Protein 1A0A (pdb70)

Structure (mmCIF, N/CA/C/O backbone):
data_1A0A
#
_entry.id   1A0A
#
_c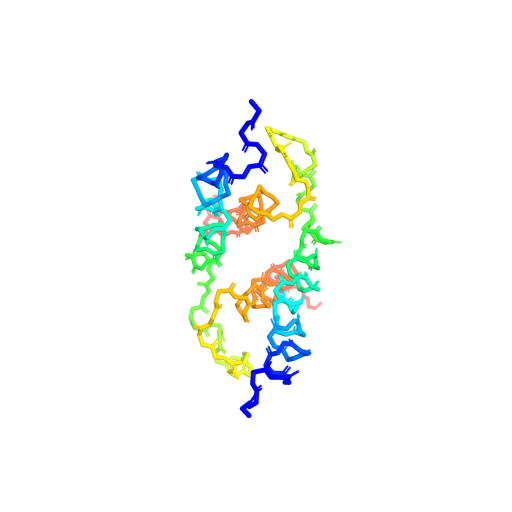ell.length_a   53.510
_cell.length_b   68.300
_cell.length_c   108.770
_cell.angle_alpha   90.00
_cell.angle_beta   90.00
_cell.angle_gamma   90.00
#
_symmetry.space_group_name_H-M   'P 21 21 21'
#
loop_
_entity.id
_entity.type
_entity.pdbx_description
1 polymer "DNA (5'-D(*CP*TP*CP*AP*CP*AP*CP*GP*TP*GP*GP*GP*AP*CP*TP*AP*G )-3')"
2 polymer "DNA (5'-D(*CP*TP*AP*GP*TP*CP*CP*CP*AP*CP*GP*TP*GP*TP*GP*AP*G )-3')"
3 polymer 'PROTEIN (PHOSPHATE SYSTEM POSITIVE REGULATORY PROTEIN PHO4)'
4 water water
#
loop_
_atom_site.group_PDB
_atom_site.id
_atom_site.type_symbol
_atom_site.label_atom_id
_atom_site.label_alt_id
_atom_site.label_comp_id
_atom_site.label_asym_id
_atom_site.label_entity_id
_atom_site.label_seq_id
_atom_site.pdbx_PDB_ins_code
_atom_site.Cartn_x
_atom_site.Cartn_y
_atom_site.Cartn_z
_atom_site.occupancy
_atom_site.B_iso_or_equiv
_atom_site.auth_seq_id
_atom_site.auth_comp_id
_atom_site.auth_asym_id
_atom_site.auth_atom_id
_atom_site.pdbx_PDB_model_num
ATOM 692 N N . MET C 3 1 ? 3.430 -2.059 57.593 1.00 14.05 0 MET A N 1
ATOM 693 C CA . MET C 3 1 ? 4.785 -2.490 57.148 1.00 20.64 0 MET A CA 1
ATOM 694 C C . MET C 3 1 ? 4.82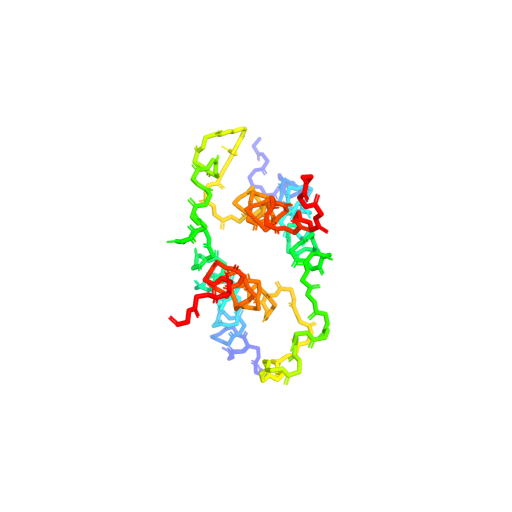1 -2.460 55.629 1.00 21.14 0 MET A C 1
ATOM 695 O O . MET C 3 1 ? 5.138 -3.464 54.967 1.00 18.32 0 MET A O 1
ATOM 700 N N . LYS C 3 2 ? 4.503 -1.273 55.106 1.00 28.78 1 LYS A N 1
ATOM 701 C CA . LYS C 3 2 ? 4.430 -0.953 53.669 1.00 28.21 1 LYS A CA 1
ATOM 702 C C . LYS C 3 2 ? 5.793 -0.890 52.960 1.00 25.31 1 LYS A C 1
ATOM 703 O O . LYS C 3 2 ? 5.940 -0.201 51.946 1.00 19.97 1 LYS A O 1
ATOM 709 N N . ARG C 3 3 ? 6.764 -1.617 53.515 1.00 21.80 2 ARG A N 1
ATOM 710 C CA . ARG C 3 3 ? 8.138 -1.716 53.025 1.00 23.72 2 ARG A CA 1
ATOM 711 C C . ARG C 3 3 ? 8.324 -2.273 51.616 1.00 23.68 2 ARG A C 1
ATOM 712 O O . ARG C 3 3 ? 9.300 -2.977 51.346 1.00 20.46 2 ARG A O 1
ATOM 720 N N . GLU C 3 4 ? 7.337 -2.021 50.761 1.00 22.64 3 GLU A N 1
ATOM 721 C CA . GLU C 3 4 ? 7.329 -2.451 49.377 1.00 23.67 3 GLU A CA 1
ATOM 722 C C . GLU C 3 4 ? 6.228 -1.644 48.672 1.00 27.71 3 GLU A C 1
ATOM 723 O O . GLU C 3 4 ? 6.496 -0.898 47.738 1.00 29.02 3 GLU A O 1
ATOM 729 N N . SER C 3 5 ? 5.017 -1.711 49.220 1.00 29.47 4 SER A N 1
ATOM 730 C CA . SER C 3 5 ? 3.839 -1.042 48.690 1.00 30.04 4 SER A CA 1
ATOM 731 C C . SER C 3 5 ? 3.768 0.460 48.984 1.00 31.95 4 SER A C 1
ATOM 732 O O . SER C 3 5 ? 3.010 1.186 48.316 1.00 31.58 4 SER A O 1
ATOM 735 N N . HIS C 3 6 ? 4.582 0.937 49.934 1.00 28.31 5 HIS A N 1
ATOM 736 C CA . HIS C 3 6 ? 4.622 2.363 50.262 1.00 29.57 5 HIS A CA 1
ATOM 737 C C . HIS C 3 6 ? 4.751 3.145 48.940 1.00 28.50 5 HIS A C 1
ATOM 738 O O . HIS C 3 6 ? 4.481 4.338 48.880 1.00 23.75 5 HIS A O 1
ATOM 745 N N . LYS C 3 7 ? 5.266 2.436 47.935 1.00 31.28 6 LYS A N 1
ATOM 746 C CA . LYS C 3 7 ? 5.438 2.853 46.544 1.00 38.83 6 LYS A CA 1
ATOM 747 C C . LYS C 3 7 ? 5.163 4.307 46.178 1.00 39.66 6 LYS A C 1
ATOM 748 O O . LYS C 3 7 ? 6.092 5.083 45.958 1.00 36.97 6 LYS A O 1
ATOM 754 N N . HIS C 3 8 ? 3.870 4.624 46.058 1.00 41.92 7 HIS A N 1
ATOM 755 C CA . HIS C 3 8 ? 3.362 5.950 45.702 1.00 44.41 7 HIS A CA 1
ATOM 756 C C . HIS C 3 8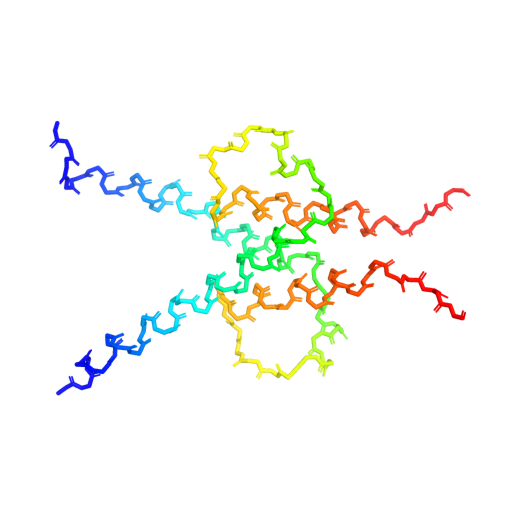 ? 4.072 7.086 46.434 1.00 45.73 7 HIS A C 1
ATOM 757 O O . HIS C 3 8 ? 4.116 8.233 45.962 1.00 38.64 7 HIS A O 1
ATOM 764 N N . ALA C 3 9 ? 4.594 6.744 47.609 1.00 47.94 8 ALA A N 1
ATOM 765 C CA . ALA C 3 9 ? 5.331 7.662 48.456 1.00 49.71 8 ALA A CA 1
ATOM 766 C C . ALA C 3 9 ? 6.443 8.292 47.628 1.00 51.71 8 ALA A C 1
ATOM 767 O O . ALA C 3 9 ? 6.871 9.413 47.898 1.00 54.32 8 ALA A O 1
ATOM 769 N N . GLU C 3 10 ? 6.897 7.564 46.610 1.00 50.99 9 GLU A N 1
ATOM 770 C CA . GLU C 3 10 ? 7.945 8.055 45.736 1.00 48.26 9 GLU A CA 1
ATOM 771 C C . GLU C 3 10 ? 7.447 9.139 44.804 1.00 47.06 9 GLU A C 1
ATOM 772 O O . GLU C 3 10 ? 7.621 10.317 45.099 1.00 45.67 9 GLU A O 1
ATOM 778 N N . GLN C 3 11 ? 6.785 8.744 43.715 1.00 44.70 10 GLN A N 1
ATOM 779 C CA . GLN C 3 11 ? 6.296 9.705 42.724 1.00 43.46 10 GLN A CA 1
ATOM 780 C C . GLN C 3 11 ? 5.305 10.744 43.265 1.00 44.31 10 GLN A C 1
ATOM 781 O O . GLN C 3 11 ? 5.511 11.938 43.065 1.00 40.86 10 GLN A O 1
ATOM 787 N N . ALA C 3 12 ? 4.307 10.330 44.043 1.00 43.51 11 ALA A N 1
ATOM 788 C CA . ALA 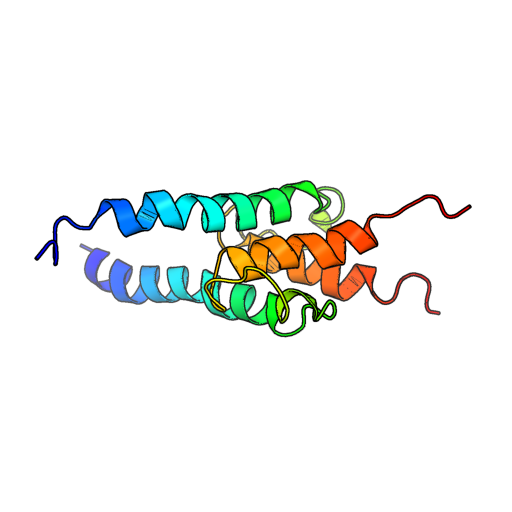C 3 12 ? 3.357 11.305 44.593 1.00 41.82 11 ALA A CA 1
ATOM 789 C C . ALA C 3 12 ? 4.132 12.414 45.335 1.00 39.58 11 ALA A C 1
ATOM 790 O O . ALA C 3 12 ? 3.600 13.482 45.616 1.00 39.68 11 ALA A O 1
ATOM 792 N N . ARG C 3 13 ? 5.393 12.123 45.641 1.00 35.95 12 ARG A N 1
ATOM 793 C CA . ARG C 3 13 ? 6.304 13.036 46.299 1.00 32.39 12 ARG A CA 1
ATOM 794 C C . ARG C 3 13 ? 7.300 13.547 45.235 1.00 34.08 12 ARG A C 1
ATOM 795 O O . ARG C 3 13 ? 7.661 14.739 45.221 1.00 32.40 12 ARG A O 1
ATOM 803 N N . ARG C 3 14 ? 7.642 12.655 44.296 1.00 28.31 13 ARG A N 1
ATOM 804 C CA . ARG C 3 14 ? 8.597 12.893 43.192 1.00 30.11 13 ARG A CA 1
ATOM 805 C C . ARG C 3 14 ? 8.094 13.988 42.255 1.00 25.78 13 ARG A C 1
ATOM 806 O O . ARG C 3 14 ? 8.865 14.829 41.788 1.00 24.51 13 ARG A O 1
ATOM 814 N N . ASN C 3 15 ? 6.776 14.022 42.089 1.00 24.45 14 ASN A N 1
ATOM 815 C CA . ASN C 3 15 ? 6.091 14.974 41.222 1.00 24.09 14 ASN A CA 1
ATOM 816 C C . ASN C 3 15 ? 6.629 16.385 41.397 1.00 17.36 14 ASN A C 1
ATOM 817 O O . ASN C 3 15 ? 6.889 17.085 40.430 1.00 9.98 14 ASN A O 1
ATOM 822 N N . ARG C 3 16 ? 6.850 16.764 42.645 1.00 16.30 15 ARG A N 1
ATOM 823 C CA . ARG C 3 16 ? 7.375 18.074 42.932 1.00 16.50 15 ARG A CA 1
ATOM 824 C C . ARG C 3 16 ? 8.704 18.185 42.220 1.00 15.32 15 ARG A C 1
ATOM 825 O O . ARG C 3 16 ? 8.829 18.975 41.283 1.00 17.12 15 ARG A O 1
ATOM 833 N N . LEU C 3 17 ? 9.648 17.311 42.557 1.00 7.17 16 LEU A N 1
ATOM 834 C CA . LEU C 3 17 ? 10.944 17.403 41.932 1.00 6.33 16 LEU A CA 1
ATOM 835 C C . LEU C 3 17 ? 10.824 17.491 40.409 1.00 11.45 16 LEU A C 1
ATOM 836 O O . LEU C 3 17 ? 11.653 18.128 39.735 1.00 9.88 16 LEU A O 1
ATOM 841 N N . ALA C 3 18 ? 9.755 16.909 39.871 1.00 13.70 17 ALA A N 1
ATOM 842 C CA . ALA C 3 18 ? 9.527 16.957 38.433 1.00 17.41 17 ALA A CA 1
ATOM 843 C C . ALA C 3 18 ? 9.363 18.427 37.973 1.00 22.30 17 ALA A C 1
ATOM 844 O O . ALA C 3 18 ? 10.194 18.936 37.191 1.00 17.68 17 ALA A O 1
ATOM 846 N N . VAL C 3 19 ? 8.327 19.099 38.508 1.00 19.68 18 VAL A N 1
ATOM 847 C CA . VAL C 3 19 ? 8.003 20.499 38.186 1.00 14.32 18 VAL A CA 1
ATOM 848 C C . VAL C 3 19 ? 9.060 21.456 38.737 1.00 12.64 18 VAL A C 1
ATOM 849 O O . VAL C 3 19 ? 9.201 22.558 38.243 1.00 2.14 18 VAL A O 1
ATOM 853 N N . ALA C 3 20 ? 9.756 21.050 39.794 1.00 7.44 19 ALA A N 1
ATOM 854 C CA . ALA C 3 20 ? 10.825 21.869 40.347 1.00 12.86 19 ALA A CA 1
ATOM 855 C C . ALA C 3 20 ? 11.754 22.018 39.170 1.00 14.29 19 ALA A C 1
ATOM 856 O O . ALA C 3 20 ? 12.234 23.094 38.865 1.00 19.22 19 ALA A O 1
ATOM 858 N N . LEU C 3 21 ? 11.978 20.909 38.489 1.00 16.01 20 LEU A N 1
ATOM 859 C CA . LEU C 3 21 ? 12.772 20.930 37.294 1.00 18.68 20 LEU A CA 1
ATOM 860 C C . LEU C 3 21 ? 11.987 21.813 36.308 1.00 23.40 20 LEU A C 1
ATOM 861 O O . LEU C 3 21 ? 12.583 22.604 35.572 1.00 27.07 20 LEU A O 1
ATOM 866 N N . HIS C 3 22 ? 10.652 21.715 36.332 1.00 21.93 21 HIS A N 1
ATOM 867 C CA . HIS C 3 22 ? 9.795 22.516 35.441 1.00 22.01 21 HIS A CA 1
ATOM 868 C C . HIS C 3 22 ? 9.681 24.040 35.660 1.00 19.77 21 HIS A C 1
ATOM 869 O O . HIS C 3 22 ? 9.693 24.785 34.673 1.00 8.56 21 HIS A O 1
ATOM 876 N N . GLU C 3 23 ? 9.540 24.523 36.903 1.00 19.22 22 GLU A N 1
ATOM 87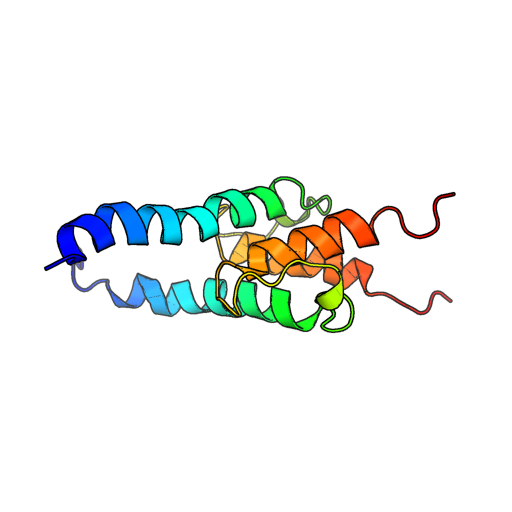7 C CA . GLU C 3 23 ? 9.476 25.977 37.124 1.00 17.42 22 GLU A CA 1
ATOM 878 C C . GLU C 3 23 ? 10.881 26.508 36.866 1.00 16.57 22 GLU A C 1
ATOM 879 O O . GLU C 3 23 ? 11.089 27.654 36.439 1.00 2.09 22 GLU A O 1
ATOM 885 N N . LEU C 3 24 ? 11.816 25.563 36.952 1.00 14.87 23 LEU A N 1
ATOM 886 C CA . LEU C 3 24 ? 13.199 25.805 36.660 1.00 19.68 23 LEU A CA 1
ATOM 887 C C . LEU C 3 24 ? 13.227 25.974 35.154 1.00 24.02 23 LEU A C 1
ATOM 888 O O . LEU C 3 24 ? 14.196 26.463 34.609 1.00 26.92 23 LEU A O 1
ATOM 893 N N . ALA C 3 25 ? 12.166 25.521 34.493 1.00 26.14 24 ALA A N 1
ATOM 894 C CA . ALA C 3 25 ? 12.029 25.646 33.050 1.00 32.78 24 ALA A CA 1
ATOM 895 C C . ALA C 3 25 ? 11.215 26.888 32.658 1.00 35.57 24 ALA A C 1
ATOM 896 O O . ALA C 3 25 ? 11.450 27.466 31.594 1.00 35.87 24 ALA A O 1
ATOM 898 N N . SER C 3 26 ? 10.310 27.340 33.528 1.00 37.45 25 SER A N 1
ATOM 899 C CA . SER C 3 26 ? 9.492 28.527 33.224 1.00 34.39 25 SER A CA 1
ATOM 900 C C . SER C 3 26 ? 10.252 29.876 33.238 1.00 29.93 25 SER A C 1
ATOM 901 O O . SER C 3 26 ? 10.013 30.748 32.392 1.00 23.02 25 SER A O 1
ATOM 904 N N . LEU C 3 27 ? 11.164 30.041 34.193 1.00 28.83 26 LEU A N 1
ATOM 905 C CA . LEU C 3 27 ? 11.937 31.271 34.275 1.00 30.99 26 LEU A CA 1
ATOM 906 C C . LEU C 3 27 ? 13.340 31.114 33.706 1.00 27.62 26 LEU A C 1
ATOM 907 O O . LEU C 3 27 ? 14.295 31.728 34.181 1.00 29.34 26 LEU A O 1
ATOM 912 N N . ILE C 3 28 ? 13.460 30.237 32.720 1.00 14.92 27 ILE A N 1
ATOM 913 C CA . ILE C 3 28 ? 14.724 30.039 32.031 1.00 18.91 27 ILE A CA 1
ATOM 914 C C . ILE C 3 28 ? 14.364 30.540 30.639 1.00 23.03 27 ILE A C 1
ATOM 915 O O . ILE C 3 28 ? 13.230 30.340 30.188 1.00 22.25 27 ILE A O 1
ATOM 920 N N . PRO C 3 29 ? 15.321 31.184 29.937 1.00 24.30 28 PRO A N 1
ATOM 921 C CA . PRO C 3 29 ? 15.133 31.749 28.594 1.00 30.45 28 PRO A CA 1
ATOM 922 C C . PRO C 3 29 ? 15.516 30.908 27.381 1.00 31.88 28 PRO A C 1
ATOM 923 O O . PRO C 3 29 ? 16.697 30.597 27.172 1.00 36.18 28 PRO A O 1
ATOM 927 N N . ALA C 3 30 ? 14.531 30.564 26.559 1.00 25.97 29 ALA A N 1
ATOM 928 C CA . ALA C 3 30 ? 14.848 29.797 25.379 1.00 21.73 29 ALA A CA 1
ATOM 929 C C . ALA C 3 30 ? 15.920 30.620 24.639 1.00 22.62 29 ALA A C 1
ATOM 930 O O . ALA C 3 30 ? 17.010 30.097 24.342 1.00 8.20 29 ALA A O 1
ATOM 932 N N . GLU C 3 31 ? 15.669 31.934 24.502 1.00 25.22 30 GLU A N 1
ATOM 933 C CA . GLU C 3 31 ? 16.602 32.855 23.822 1.00 29.53 30 GLU A CA 1
ATOM 934 C C . GLU C 3 31 ? 18.033 32.781 24.370 1.00 28.09 30 GLU A C 1
ATOM 935 O O . GLU C 3 31 ? 18.984 33.245 23.724 1.00 21.64 30 GLU A O 1
ATOM 941 N N . TRP C 3 32 ? 18.169 32.237 25.581 1.00 26.79 31 TRP A N 1
ATOM 942 C CA . TRP C 3 32 ? 19.478 32.061 26.199 1.00 22.92 31 TRP A CA 1
ATOM 943 C C . TRP C 3 32 ? 20.065 30.837 25.518 1.00 19.42 31 TRP A C 1
ATOM 944 O O . TRP C 3 32 ? 21.027 30.928 24.766 1.00 8.58 31 TRP A O 1
ATOM 955 N N . LYS C 3 33 ? 19.444 29.701 25.817 1.00 21.03 32 LYS A N 1
ATOM 956 C CA . LYS C 3 33 ? 19.787 28.373 25.317 1.00 18.68 32 LYS A CA 1
ATOM 957 C C . LYS C 3 33 ? 20.684 28.245 24.075 1.00 19.85 32 LYS A C 1
ATOM 958 O O . LYS C 3 33 ? 21.484 27.300 23.999 1.00 7.27 32 LYS A O 1
ATOM 964 N N . GLN C 3 34 ? 20.556 29.180 23.115 1.00 25.31 33 GLN A N 1
ATOM 965 C CA . GLN C 3 34 ? 21.384 29.174 21.877 1.00 33.00 33 GLN A CA 1
ATOM 966 C C . GLN C 3 34 ? 22.881 29.246 22.208 1.00 32.94 33 GLN A C 1
ATOM 967 O O . GLN C 3 34 ? 23.731 28.774 21.441 1.00 32.04 33 GLN A O 1
ATOM 973 N N . GLN C 3 35 ? 23.168 29.865 23.357 1.00 36.59 34 GLN A N 1
ATOM 974 C CA . GLN C 3 35 ? 24.514 30.018 23.894 1.00 28.41 34 GLN A CA 1
ATOM 975 C C . GLN C 3 35 ? 24.897 28.616 24.330 1.00 23.47 34 GLN A C 1
ATOM 976 O O . GLN C 3 35 ? 25.913 28.083 23.887 1.00 21.99 34 GLN A O 1
ATOM 982 N N . ASN C 3 36 ? 24.036 27.974 25.114 1.00 17.62 35 ASN A N 1
ATOM 983 C CA . ASN C 3 36 ? 24.356 26.625 25.548 1.00 21.41 35 ASN A CA 1
ATOM 984 C C . ASN C 3 36 ? 24.327 25.548 24.441 1.00 23.46 35 ASN A C 1
ATOM 985 O O . ASN C 3 36 ? 23.459 25.547 23.532 1.00 20.03 35 ASN A O 1
ATOM 990 N N . VAL C 3 37 ? 25.378 24.724 24.478 1.00 23.83 36 VAL A N 1
ATOM 991 C CA . VAL C 3 37 ? 25.587 23.579 23.586 1.00 24.97 36 VAL A CA 1
ATOM 992 C C . VAL C 3 37 ? 24.355 22.720 23.801 1.00 22.46 36 VAL A C 1
ATOM 993 O O . VAL C 3 37 ? 24.007 22.399 24.943 1.00 19.13 36 VAL A O 1
ATOM 997 N N . SER C 3 38 ? 23.663 22.355 22.743 1.00 20.86 37 SER A N 1
ATOM 998 C CA . SER C 3 38 ? 22.494 21.546 23.010 1.00 34.18 37 SER A CA 1
ATOM 999 C C . SER C 3 38 ? 22.871 20.178 23.624 1.00 35.08 37 SER A C 1
ATOM 1000 O O . SER C 3 38 ? 23.776 19.485 23.142 1.00 41.29 37 SER A O 1
ATOM 1003 N N . ALA C 3 39 ? 22.267 19.861 24.766 1.00 32.82 38 ALA A N 1
ATOM 1004 C CA . ALA C 3 39 ? 22.533 18.583 25.437 1.00 28.76 38 ALA A CA 1
ATOM 1005 C C . ALA C 3 39 ? 21.522 17.575 24.950 1.00 26.99 38 ALA A C 1
ATOM 1006 O O . ALA C 3 39 ? 21.880 16.469 24.570 1.00 26.61 38 ALA A O 1
ATOM 1008 N N . ALA C 3 40 ? 20.257 17.991 25.022 1.00 29.10 39 ALA A N 1
ATOM 1009 C CA . ALA C 3 40 ? 19.044 17.262 24.628 1.00 25.59 39 ALA A CA 1
ATOM 1010 C C . ALA C 3 40 ? 17.987 17.825 25.564 1.00 24.71 39 ALA A C 1
ATOM 1011 O O . ALA C 3 40 ? 18.302 18.253 26.684 1.00 18.34 39 ALA A O 1
ATOM 1013 N N . PRO C 3 41 ? 16.723 17.849 25.129 1.00 25.35 40 PRO A N 1
ATOM 1014 C CA . PRO C 3 41 ? 15.665 18.385 26.004 1.00 27.64 40 PRO A CA 1
ATOM 1015 C C . PRO C 3 41 ? 15.266 17.390 27.113 1.00 27.30 40 PRO A C 1
ATOM 1016 O O . PRO C 3 41 ? 14.229 16.727 26.998 1.00 26.00 40 PRO A O 1
ATOM 1020 N N . SER C 3 42 ? 16.038 17.345 28.210 1.00 27.41 41 SER A N 1
ATOM 1021 C CA . SER C 3 42 ? 15.771 16.378 29.294 1.00 28.58 41 SER A CA 1
ATOM 1022 C C . SER C 3 42 ? 15.596 16.887 30.721 1.00 29.22 41 SER A C 1
ATOM 1023 O O . SER C 3 42 ? 16.138 17.931 31.102 1.00 28.28 41 SER A O 1
ATOM 1026 N N . LYS C 3 43 ? 14.917 16.050 31.516 1.00 28.28 42 LYS A N 1
ATOM 1027 C CA . LYS C 3 43 ? 14.569 16.308 32.922 1.00 27.10 42 LYS A CA 1
ATOM 1028 C C . LYS C 3 43 ? 15.787 16.105 33.815 1.00 19.90 42 LYS A C 1
ATOM 1029 O O . LYS C 3 43 ? 15.675 15.711 34.964 1.00 14.58 42 LYS A O 1
ATOM 1035 N N . ALA C 3 44 ? 16.916 16.592 33.329 1.00 18.40 43 ALA A N 1
ATOM 1036 C CA . ALA C 3 44 ? 18.190 16.412 33.979 1.00 17.33 43 ALA A CA 1
ATOM 1037 C C . ALA C 3 44 ? 19.168 17.329 33.269 1.00 19.05 43 ALA A C 1
ATOM 1038 O O . ALA C 3 44 ? 19.940 18.044 33.892 1.00 22.00 43 ALA A O 1
ATOM 1040 N N . THR C 3 45 ? 19.222 17.178 31.955 1.00 21.01 44 THR A N 1
ATOM 1041 C CA . THR C 3 45 ? 20.084 17.982 31.091 1.00 22.60 44 THR A CA 1
ATOM 1042 C C . THR C 3 45 ? 19.896 19.520 31.196 1.00 23.50 44 THR A C 1
ATOM 1043 O O . THR C 3 45 ? 20.786 20.300 30.810 1.00 18.60 44 THR A O 1
ATOM 1047 N N . THR C 3 46 ? 18.724 19.942 31.674 1.00 22.04 45 THR A N 1
ATOM 1048 C CA . THR C 3 46 ? 18.411 21.361 31.794 1.00 20.08 45 THR A CA 1
ATOM 1049 C C . THR C 3 46 ? 18.664 21.906 33.197 1.00 16.66 45 THR A C 1
ATOM 1050 O O . THR C 3 46 ? 18.718 23.110 33.416 1.00 2.00 45 THR A O 1
ATOM 1054 N N . VAL C 3 47 ? 18.776 21.005 34.161 1.00 16.98 46 VAL A N 1
ATOM 1055 C CA . VAL C 3 47 ? 19.126 21.435 35.494 1.00 17.83 46 VAL A CA 1
ATOM 1056 C C . VAL C 3 47 ? 20.507 21.998 35.203 1.00 20.70 46 VAL A C 1
ATOM 1057 O O . VAL C 3 47 ? 20.951 22.953 35.845 1.00 27.23 46 VAL A O 1
ATOM 1061 N N . GLU C 3 48 ? 21.162 21.433 34.186 1.00 18.37 47 GLU A N 1
ATOM 1062 C CA . GLU C 3 48 ? 22.474 21.916 33.800 1.00 18.56 47 GLU A CA 1
ATOM 1063 C C . GLU C 3 48 ? 22.345 23.394 33.500 1.00 15.72 47 GLU A C 1
ATOM 1064 O O . GLU C 3 48 ? 22.996 24.225 34.135 1.00 10.35 47 GLU A O 1
ATOM 1070 N N . ALA C 3 49 ? 21.369 23.694 32.648 1.00 10.53 48 ALA A N 1
ATOM 1071 C CA . ALA C 3 49 ? 21.081 25.032 32.190 1.00 4.45 48 ALA A CA 1
ATOM 1072 C C . ALA C 3 49 ? 20.751 26.095 33.244 1.00 9.26 48 ALA A C 1
ATOM 1073 O O . ALA C 3 49 ? 21.354 27.163 33.226 1.00 11.23 48 ALA A O 1
ATOM 1075 N N . ALA C 3 50 ? 19.812 25.819 34.154 1.00 12.64 49 ALA A N 1
ATOM 1076 C CA . ALA C 3 50 ? 19.394 26.805 35.179 1.00 19.15 49 ALA A CA 1
ATOM 1077 C C . ALA C 3 50 ? 20.557 27.376 35.960 1.00 19.84 49 ALA A C 1
ATOM 1078 O O . ALA C 3 50 ? 20.431 28.373 36.669 1.00 5.75 49 ALA A O 1
ATOM 1080 N N . CYS C 3 51 ? 21.653 26.638 35.907 1.00 23.61 50 CYS A N 1
ATOM 1081 C CA . CYS C 3 51 ? 22.872 27.022 36.561 1.00 27.55 50 CYS A CA 1
ATOM 1082 C C . CYS C 3 51 ? 23.427 28.135 35.696 1.00 28.23 50 CYS A C 1
ATOM 1083 O O . CYS C 3 51 ? 23.598 29.248 36.164 1.00 25.75 50 CYS A O 1
ATOM 1086 N N . ARG C 3 52 ? 23.623 27.828 34.413 1.00 30.33 51 ARG A N 1
ATOM 1087 C CA . ARG C 3 52 ? 24.139 28.768 33.410 1.00 30.16 51 ARG A CA 1
ATOM 1088 C C . ARG C 3 52 ? 23.567 30.174 33.527 1.00 30.54 51 ARG A C 1
ATOM 1089 O O . ARG C 3 52 ? 24.304 31.154 33.674 1.00 36.87 51 ARG A O 1
ATOM 1097 N N . TYR C 3 53 ? 22.243 30.231 33.411 1.00 28.63 52 TYR A N 1
ATOM 1098 C CA . TYR C 3 53 ? 21.420 31.433 33.489 1.00 19.71 52 TYR A CA 1
ATOM 1099 C C . TYR C 3 53 ? 21.733 32.135 34.802 1.00 20.22 52 TYR A C 1
ATOM 1100 O O . TYR C 3 53 ? 22.282 33.239 34.803 1.00 16.83 52 TYR A O 1
ATOM 1109 N N . ILE C 3 54 ? 21.418 31.434 35.898 1.00 15.22 53 ILE A N 1
ATOM 1110 C CA . ILE C 3 54 ? 21.611 31.872 37.274 1.00 9.05 53 ILE A CA 1
ATOM 1111 C C . ILE C 3 54 ? 23.032 32.337 37.506 1.00 14.46 53 ILE A C 1
ATOM 1112 O O . ILE C 3 54 ? 23.231 33.486 37.900 1.00 18.42 53 ILE A O 1
ATOM 1117 N N . ARG C 3 55 ? 24.007 31.440 37.334 1.00 16.69 54 ARG A N 1
ATOM 1118 C CA . ARG C 3 55 ? 25.419 31.798 37.479 1.00 15.46 54 ARG A CA 1
ATOM 1119 C C . ARG C 3 55 ? 25.578 33.143 36.796 1.00 15.54 54 ARG A C 1
ATOM 1120 O O . ARG C 3 55 ? 26.170 34.038 37.380 1.00 16.27 54 ARG A O 1
ATOM 1128 N N . HIS C 3 56 ? 24.952 33.312 35.620 1.00 15.61 55 HIS A N 1
ATOM 1129 C CA . HIS C 3 56 ? 25.009 34.582 34.867 1.00 20.64 55 HIS A CA 1
ATOM 1130 C C . HIS C 3 56 ? 24.217 35.781 35.450 1.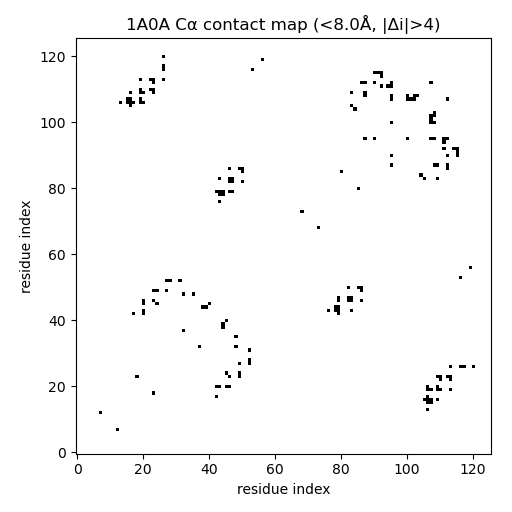00 20.89 55 HIS A C 1
ATOM 1131 O O . HIS C 3 56 ? 24.826 36.792 35.865 1.00 14.34 55 HIS A O 1
ATOM 1138 N N . LEU C 3 57 ? 22.883 35.722 35.358 1.00 14.49 56 LEU A N 1
ATOM 1139 C CA . LEU C 3 57 ? 22.017 36.787 35.850 1.00 9.79 56 LEU A CA 1
ATOM 1140 C C . LEU C 3 57 ? 22.596 37.563 37.035 1.00 16.39 56 LEU A C 1
ATOM 1141 O O . LEU C 3 57 ? 22.322 38.754 37.166 1.00 14.56 56 LEU A O 1
ATOM 1146 N N . GLN C 3 58 ? 23.408 36.895 37.865 1.00 20.13 57 GLN A N 1
ATOM 1147 C CA . GLN C 3 58 ? 24.082 37.507 39.018 1.00 25.39 57 GLN A CA 1
ATOM 1148 C C . GLN C 3 58 ? 24.872 38.769 38.605 1.00 29.10 57 GLN A C 1
ATOM 1149 O O . GLN C 3 58 ? 24.404 39.889 38.848 1.00 32.21 57 GLN A O 1
ATOM 1155 N N . GLN C 3 59 ? 26.048 38.607 37.989 1.00 26.68 58 GLN A N 1
ATOM 1156 C CA . GLN C 3 59 ? 26.840 39.775 37.574 1.00 29.51 58 GLN A CA 1
ATOM 1157 C C . GLN C 3 59 ? 26.245 40.508 36.368 1.00 33.17 58 GLN A C 1
ATOM 1158 O O . GLN C 3 59 ? 26.877 40.583 35.302 1.00 37.00 58 GLN A O 1
ATOM 1164 N N . ASN C 3 60 ? 25.059 41.093 36.534 1.00 35.61 59 ASN A N 1
ATOM 1165 C CA . ASN C 3 60 ? 24.412 41.791 35.416 1.00 35.92 59 ASN A CA 1
ATOM 1166 C C . ASN C 3 60 ? 24.832 43.267 35.307 1.00 36.36 59 ASN A C 1
ATOM 1167 O O . ASN C 3 60 ? 24.624 44.068 36.237 1.00 40.45 59 ASN A O 1
ATOM 1172 N N . GLY C 3 61 ? 25.504 43.588 34.201 1.00 31.62 60 GLY A N 1
ATOM 1173 C CA . GLY C 3 61 ? 25.928 44.958 33.947 1.00 31.87 60 GLY A CA 1
ATOM 1174 C C . GLY C 3 61 ? 27.357 45.322 34.297 1.00 30.69 60 GLY A C 1
ATOM 1175 O O . GLY C 3 61 ? 27.894 46.310 33.764 1.00 21.54 60 GLY A O 1
ATOM 1176 N N . SER C 3 62 ? 27.939 44.523 35.202 1.00 26.95 61 SER A N 1
ATOM 1177 C CA . SER C 3 62 ? 29.310 44.668 35.709 1.00 20.36 61 SER A CA 1
ATOM 1178 C C . SER C 3 62 ? 30.267 44.848 34.543 1.00 16.51 61 SER A C 1
ATOM 1179 O O . SER C 3 62 ? 30.316 44.010 33.633 1.00 12.89 61 SER A O 1
ATOM 1182 N N . THR C 3 63 ? 31.087 45.887 34.586 1.00 17.02 62 THR A N 1
ATOM 1183 C CA . THR C 3 63 ? 31.966 46.118 33.448 1.00 22.96 62 THR A CA 1
ATOM 1184 C C . THR C 3 63 ? 33.197 46.980 33.716 1.00 27.19 62 THR A C 1
ATOM 1185 O O . THR C 3 63 ? 33.561 47.145 34.904 1.00 31.92 62 THR A O 1
ATOM 1190 N N . MET D 3 1 ? 22.256 -8.416 25.512 1.00 39.45 0 MET B N 1
ATOM 1191 C CA . MET D 3 1 ? 21.339 -7.252 25.587 1.00 36.86 0 MET B CA 1
ATOM 1192 C C . MET D 3 1 ? 21.971 -6.163 26.439 1.00 34.79 0 MET B C 1
ATOM 1193 O O . MET D 3 1 ? 21.986 -6.267 27.679 1.00 26.40 0 MET B O 1
ATOM 1198 N N . LYS D 3 2 ? 22.372 -5.080 25.762 1.00 34.28 1 LYS B N 1
ATOM 1199 C CA . LYS D 3 2 ? 23.059 -3.931 26.369 1.00 35.28 1 LYS B CA 1
ATOM 1200 C C . LYS D 3 2 ? 22.451 -3.264 27.597 1.00 34.54 1 LYS B C 1
ATOM 1201 O O . LYS D 3 2 ? 22.893 -2.197 28.016 1.00 35.86 1 LYS B O 1
ATOM 1207 N N . ARG D 3 3 ? 21.442 -3.892 28.179 1.00 30.96 2 ARG B N 1
ATOM 1208 C CA . ARG D 3 3 ? 20.848 -3.369 29.385 1.00 24.35 2 ARG B CA 1
ATOM 1209 C C . ARG D 3 3 ? 21.939 -3.549 30.453 1.00 27.92 2 ARG B C 1
ATOM 1210 O O . ARG D 3 3 ? 21.996 -2.822 31.449 1.00 18.52 2 ARG B O 1
ATOM 1218 N N . GLU D 3 4 ? 22.827 -4.508 30.162 1.00 31.84 3 GLU B N 1
ATOM 1219 C CA . GLU D 3 4 ? 24.021 -4.879 30.944 1.00 30.56 3 GLU B CA 1
ATOM 1220 C C . GLU D 3 4 ? 24.896 -3.633 31.221 1.00 30.10 3 GLU B C 1
ATOM 1221 O O . GLU D 3 4 ? 25.528 -3.489 32.298 1.00 13.09 3 GLU B O 1
ATOM 1227 N N . SER D 3 5 ? 24.999 -2.812 30.169 1.00 31.57 4 SER B N 1
ATOM 1228 C CA . SER D 3 5 ? 25.727 -1.544 30.184 1.00 33.57 4 SER B CA 1
ATOM 1229 C C . SER D 3 5 ? 24.734 -0.476 30.631 1.00 28.98 4 SER B C 1
ATOM 1230 O O . SER D 3 5 ? 25.018 0.290 31.537 1.00 13.57 4 SER B O 1
ATOM 1233 N N . HIS D 3 6 ? 23.554 -0.513 30.003 1.00 28.91 5 HIS B N 1
ATOM 1234 C CA . HIS D 3 6 ? 22.412 0.372 30.231 1.00 25.56 5 HIS B CA 1
ATOM 1235 C C . HIS D 3 6 ? 22.268 0.665 31.695 1.00 23.20 5 HIS B C 1
ATOM 1236 O O . HIS D 3 6 ? 21.683 1.676 32.075 1.00 25.80 5 HIS B O 1
ATOM 1243 N N . LYS D 3 7 ? 22.777 -0.257 32.508 1.00 21.73 6 LYS B N 1
ATOM 1244 C CA . LYS D 3 7 ? 22.801 -0.087 33.944 1.00 20.38 6 LYS B CA 1
ATOM 1245 C C . LYS D 3 7 ? 23.986 0.873 34.177 1.00 21.32 6 LYS B C 1
ATOM 1246 O O . LYS D 3 7 ? 23.754 2.087 34.337 1.00 11.56 6 LYS B O 1
ATOM 1252 N N . HIS D 3 8 ? 25.225 0.370 34.044 1.00 24.32 7 HIS B N 1
ATOM 1253 C CA . HIS D 3 8 ? 26.451 1.189 34.210 1.00 30.69 7 HIS B CA 1
ATOM 1254 C C . HIS D 3 8 ? 26.248 2.576 33.579 1.00 30.92 7 HIS B C 1
ATOM 1255 O O . HIS D 3 8 ? 26.742 3.581 34.096 1.00 31.55 7 HIS B O 1
ATOM 1262 N N . ALA D 3 9 ? 25.490 2.598 32.475 1.00 26.53 8 ALA B N 1
ATOM 1263 C CA . ALA D 3 9 ? 25.157 3.791 31.703 1.00 17.00 8 ALA B CA 1
ATOM 1264 C C . ALA D 3 9 ? 24.020 4.573 32.343 1.00 14.96 8 ALA B C 1
ATOM 1265 O O . ALA D 3 9 ? 24.264 5.596 32.978 1.00 11.55 8 ALA B O 1
ATOM 1267 N N . GLU D 3 10 ? 22.788 4.085 32.261 1.00 15.14 9 GLU B N 1
ATOM 1268 C CA . GLU D 3 10 ? 21.700 4.856 32.871 1.00 23.45 9 GLU B CA 1
ATOM 1269 C C . GLU D 3 10 ? 21.886 5.199 34.353 1.00 15.51 9 GLU B C 1
ATOM 1270 O O . GLU D 3 10 ? 20.953 5.649 35.008 1.00 13.53 9 GLU B O 1
ATOM 1276 N N . GLN D 3 11 ? 23.075 4.940 34.877 1.00 8.65 10 GLN B N 1
ATOM 1277 C CA . GLN D 3 11 ? 23.408 5.260 36.248 1.00 21.31 10 GLN B CA 1
ATOM 1278 C C . GLN D 3 11 ? 24.178 6.546 36.137 1.00 24.37 10 GLN B C 1
ATOM 1279 O O . GLN D 3 11 ? 23.943 7.502 36.874 1.00 24.99 10 GLN B O 1
ATOM 1285 N N . ALA D 3 12 ? 25.145 6.522 35.222 1.00 26.74 11 ALA B N 1
ATOM 1286 C CA . ALA D 3 12 ? 25.982 7.675 34.923 1.00 25.28 11 ALA B CA 1
ATOM 1287 C C . ALA D 3 12 ? 24.968 8.728 34.520 1.00 26.32 11 ALA B C 1
ATOM 1288 O O . ALA D 3 12 ? 24.981 9.859 35.017 1.00 24.67 11 ALA B O 1
ATOM 1290 N N . ARG D 3 13 ? 24.016 8.312 33.691 1.00 24.50 12 ARG B N 1
ATOM 1291 C CA . ARG D 3 13 ? 23.007 9.233 33.263 1.00 27.15 12 ARG B CA 1
ATOM 1292 C C . ARG D 3 13 ? 22.263 9.770 34.481 1.00 31.02 12 ARG B C 1
ATOM 1293 O O . ARG D 3 13 ? 22.506 10.920 34.871 1.00 37.72 12 ARG B O 1
ATOM 1301 N N . ARG D 3 14 ? 21.512 8.926 35.190 1.00 28.01 13 ARG B N 1
ATOM 1302 C CA . ARG D 3 14 ? 20.765 9.444 36.337 1.00 22.95 13 ARG B CA 1
ATOM 1303 C C . ARG D 3 14 ? 21.614 10.253 37.305 1.00 20.43 13 ARG B C 1
ATOM 1304 O O . ARG D 3 14 ? 21.086 11.110 38.037 1.00 13.78 13 ARG B O 1
ATOM 1312 N N . ASN D 3 15 ? 22.925 10.021 37.246 1.00 17.74 14 ASN B N 1
ATOM 1313 C CA . ASN D 3 15 ? 23.880 10.700 38.116 1.00 21.26 14 ASN B CA 1
ATOM 1314 C C . ASN D 3 15 ? 24.030 12.161 37.754 1.00 20.51 14 ASN B C 1
ATOM 1315 O O . ASN D 3 15 ? 24.227 13.005 38.636 1.00 13.27 14 ASN B O 1
ATOM 1320 N N . ARG D 3 16 ? 24.141 12.406 36.447 1.00 20.02 15 ARG B N 1
ATOM 1321 C CA . ARG D 3 16 ? 24.313 13.752 35.923 1.00 20.11 15 ARG B CA 1
ATOM 1322 C C . ARG D 3 16 ? 23.248 14.615 36.582 1.00 17.01 15 ARG B C 1
ATOM 1323 O O . ARG D 3 16 ? 23.556 15.610 37.267 1.00 14.75 15 ARG B O 1
ATOM 1331 N N . LEU D 3 17 ? 22.012 14.131 36.499 1.00 10.39 16 LEU B N 1
ATOM 1332 C CA . LEU D 3 17 ? 20.872 14.816 37.088 1.00 12.46 16 LEU B CA 1
ATOM 1333 C C . LEU D 3 17 ? 21.212 15.255 38.520 1.00 17.05 16 LEU B C 1
ATOM 1334 O O . LEU D 3 17 ? 20.580 16.143 39.063 1.00 23.52 16 LEU B O 1
ATOM 1339 N N . ALA D 3 18 ? 22.229 14.641 39.118 1.00 24.93 17 ALA B N 1
ATOM 1340 C CA . ALA D 3 18 ? 22.651 14.967 40.481 1.00 29.77 17 ALA B CA 1
ATOM 1341 C C . ALA D 3 18 ? 23.766 15.996 40.540 1.00 25.88 17 ALA B C 1
ATOM 1342 O O . ALA D 3 18 ? 23.574 17.075 41.080 1.00 22.84 17 ALA B O 1
ATOM 1344 N N . VAL D 3 19 ? 24.937 15.633 40.019 1.00 22.32 18 VAL B N 1
ATOM 1345 C CA . VAL D 3 19 ? 26.101 16.518 40.018 1.00 13.92 18 VAL B CA 1
ATOM 1346 C C . VAL D 3 19 ? 25.674 17.956 39.810 1.00 13.88 18 VAL B C 1
ATOM 1347 O O . VAL D 3 19 ? 25.895 18.805 40.671 1.00 9.50 18 VAL B O 1
ATOM 1351 N N . ALA D 3 20 ? 24.950 18.180 38.714 1.00 14.23 19 ALA B N 1
ATOM 1352 C CA . ALA D 3 20 ? 24.413 19.493 38.393 1.00 9.92 19 ALA B CA 1
ATOM 1353 C C . ALA D 3 20 ? 23.384 19.929 39.462 1.00 3.95 19 ALA B C 1
ATOM 1354 O O . ALA D 3 20 ? 23.671 20.786 40.256 1.00 5.09 19 ALA B O 1
ATOM 1356 N N . LEU D 3 21 ? 22.211 19.317 39.500 1.00 2.00 20 LEU B N 1
ATOM 1357 C CA . LEU D 3 21 ? 21.207 19.664 40.492 1.00 2.04 20 LEU B CA 1
ATOM 1358 C C . LEU D 3 21 ? 21.817 19.926 41.823 1.00 3.12 20 LEU B C 1
ATOM 1359 O O . LEU D 3 21 ? 21.345 20.772 42.580 1.00 7.28 20 LEU B O 1
ATOM 1364 N N . HIS D 3 22 ? 22.857 19.169 42.122 1.00 2.51 21 HIS B N 1
ATOM 1365 C CA . HIS D 3 22 ? 23.552 19.325 43.386 1.00 8.46 21 HIS B CA 1
ATOM 1366 C C . HIS D 3 22 ? 24.128 20.715 43.311 1.00 6.96 21 HIS B C 1
ATOM 1367 O O . HIS D 3 22 ? 23.891 21.571 44.173 1.00 2.00 21 HIS B O 1
ATOM 1374 N N . GLU D 3 23 ? 24.903 20.895 42.243 1.00 4.64 22 GLU B N 1
ATOM 1375 C CA . GLU D 3 23 ? 25.582 22.136 41.949 1.00 9.81 22 GLU B CA 1
ATOM 1376 C C . GLU D 3 23 ? 24.673 23.334 41.580 1.00 8.24 22 GLU B C 1
ATOM 1377 O O . GLU D 3 23 ? 25.114 24.317 40.998 1.00 2.32 22 GLU B O 1
ATOM 1383 N N . LEU D 3 24 ? 23.410 23.266 41.967 1.00 7.77 23 LEU B N 1
ATOM 1384 C CA . LEU D 3 24 ? 22.558 24.389 41.737 1.00 15.34 23 LEU B CA 1
ATOM 1385 C C . LEU D 3 24 ? 22.466 25.025 43.126 1.00 20.91 23 LEU B C 1
ATOM 1386 O O . LEU D 3 24 ? 23.076 26.074 43.383 1.00 26.35 23 LEU B O 1
ATOM 1391 N N . ALA D 3 25 ? 21.798 24.341 44.054 1.00 18.95 24 ALA B N 1
ATOM 1392 C CA . ALA D 3 25 ? 21.686 24.849 45.416 1.00 14.87 24 ALA B CA 1
ATOM 1393 C C . ALA D 3 25 ? 23.114 25.054 45.951 1.00 13.58 24 ALA B C 1
ATOM 1394 O O . ALA D 3 25 ? 23.386 25.961 46.730 1.00 15.41 24 ALA B O 1
ATOM 1396 N N . SER D 3 26 ? 24.029 24.238 45.439 1.00 14.89 25 SER B N 1
ATOM 1397 C CA . SER D 3 26 ? 25.460 24.271 45.748 1.00 14.65 25 SER B CA 1
ATOM 1398 C C . SER D 3 26 ? 25.958 25.687 45.857 1.00 12.80 25 SER B C 1
ATOM 1399 O O . SER D 3 26 ? 27.059 25.948 46.350 1.00 6.92 25 SER B O 1
ATOM 1402 N N . LEU D 3 27 ? 25.242 26.531 45.137 1.00 11.65 26 LEU B N 1
ATOM 1403 C CA . LEU D 3 27 ? 25.568 27.911 45.036 1.00 17.43 26 LEU B CA 1
ATOM 1404 C C . LEU D 3 27 ? 24.319 28.700 44.728 1.00 21.39 26 LEU B C 1
ATOM 1405 O O . LEU D 3 27 ? 24.375 29.632 43.912 1.00 18.94 26 LEU B O 1
ATOM 1410 N N . ILE D 3 28 ? 23.165 28.241 45.219 1.00 21.88 27 ILE B N 1
ATOM 1411 C CA . ILE D 3 28 ? 21.969 29.058 45.046 1.00 26.89 27 ILE B CA 1
ATOM 1412 C C . ILE D 3 28 ? 22.346 30.131 46.057 1.00 31.71 27 ILE B C 1
ATOM 1413 O O . ILE D 3 28 ? 22.299 29.888 47.270 1.00 29.14 27 ILE B O 1
ATOM 1418 N N . PRO D 3 29 ? 22.809 31.304 45.580 1.00 34.17 28 PRO B N 1
ATOM 1419 C CA . PRO D 3 29 ? 23.187 32.329 46.555 1.00 35.92 28 PRO B CA 1
ATOM 1420 C C . PRO D 3 29 ? 22.048 32.553 47.541 1.00 37.47 28 PRO B C 1
ATOM 1421 O O . PRO D 3 29 ? 22.286 32.608 48.745 1.00 35.58 28 PRO B O 1
ATOM 1425 N N . ALA D 3 30 ? 20.814 32.516 47.029 1.00 36.37 29 ALA B N 1
ATOM 1426 C CA . ALA D 3 30 ? 19.619 32.715 47.845 1.00 37.60 29 ALA B CA 1
ATOM 1427 C C . ALA D 3 30 ? 19.570 31.645 48.911 1.00 38.53 29 ALA B C 1
ATOM 1428 O O . ALA D 3 30 ? 18.828 30.673 48.785 1.00 43.24 29 ALA B O 1
ATOM 1430 N N . GLU D 3 31 ? 20.195 31.945 50.044 1.00 38.23 30 GLU B N 1
ATOM 1431 C CA . GLU D 3 31 ? 20.292 31.011 51.157 1.00 35.19 30 GLU B CA 1
ATOM 1432 C C . GLU D 3 31 ? 19.015 30.767 51.963 1.00 37.49 30 GLU B C 1
ATOM 1433 O O . GLU D 3 31 ? 19.041 30.174 53.045 1.00 36.05 30 GLU B O 1
ATOM 1439 N N . TRP D 3 32 ? 17.885 31.166 51.390 1.00 37.90 31 TRP B N 1
ATOM 1440 C CA . TRP D 3 32 ? 16.599 30.962 52.038 1.00 39.39 31 TRP B CA 1
ATOM 1441 C C . TRP D 3 32 ? 16.213 29.499 51.784 1.00 39.10 31 TRP B C 1
ATOM 1442 O O . TRP D 3 32 ? 15.406 28.903 52.522 1.00 34.08 31 TRP B O 1
ATOM 1453 N N . LYS D 3 33 ? 16.875 28.912 50.779 1.00 33.07 32 LYS B N 1
ATOM 1454 C CA . LYS D 3 33 ? 16.723 27.497 50.447 1.00 28.15 32 LYS B CA 1
ATOM 1455 C C . LYS D 3 33 ? 17.277 26.727 51.637 1.00 29.51 32 LYS B C 1
ATOM 1456 O O . LYS D 3 33 ? 17.461 25.515 51.548 1.00 29.54 32 LYS B O 1
ATOM 1462 N N . GLN D 3 34 ? 17.750 27.473 52.641 1.00 30.36 33 GLN B N 1
ATOM 1463 C CA . GLN D 3 34 ? 18.277 26.927 53.881 1.00 32.18 33 GLN B CA 1
ATOM 1464 C C . GLN D 3 34 ? 17.175 27.061 54.887 1.00 35.43 33 GLN B C 1
ATOM 1465 O O . GLN D 3 34 ? 16.963 26.182 55.733 1.00 40.17 33 GLN B O 1
ATOM 1471 N N . GLN D 3 35 ? 16.441 28.154 54.787 1.00 36.16 34 GLN B N 1
ATOM 1472 C CA . GLN D 3 35 ? 15.425 28.341 55.768 1.00 37.25 34 GLN B CA 1
ATOM 1473 C C . GLN D 3 35 ? 13.949 28.421 55.426 1.00 39.90 34 GLN B C 1
ATOM 1474 O O . GLN D 3 35 ? 13.383 29.506 55.267 1.00 43.36 34 GLN B O 1
ATOM 1480 N N . ASN D 3 36 ? 13.346 27.237 55.324 1.00 41.47 35 ASN B N 1
ATOM 1481 C CA . ASN D 3 36 ? 11.907 27.061 55.104 1.00 42.12 35 ASN B CA 1
ATOM 1482 C C . ASN D 3 36 ? 11.379 25.621 55.132 1.00 41.20 35 ASN B C 1
ATOM 1483 O O . ASN D 3 36 ? 12.090 24.701 55.538 1.00 40.83 35 ASN B O 1
ATOM 1488 N N . VAL D 3 37 ? 10.076 25.476 54.904 1.00 43.08 36 VAL B N 1
ATOM 1489 C CA . VAL D 3 37 ? 9.396 24.174 54.887 1.00 44.24 36 VAL B CA 1
ATOM 1490 C C . VAL D 3 37 ? 10.235 22.998 54.368 1.00 42.20 36 VAL B C 1
ATOM 1491 O O . VAL D 3 37 ? 9.788 21.849 54.433 1.00 34.62 36 VAL B O 1
ATOM 1495 N N . SER D 3 38 ? 11.317 23.336 53.661 1.00 42.91 37 SER B N 1
ATOM 1496 C CA . SER D 3 38 ? 12.317 22.398 53.156 1.00 44.27 37 SER B CA 1
ATOM 1497 C C . SER D 3 38 ? 12.340 21.044 53.869 1.00 46.80 37 SER B C 1
ATOM 1498 O O . SER D 3 38 ? 12.889 20.923 54.977 1.00 40.05 37 SER B O 1
ATOM 1501 N N . ALA D 3 39 ? 11.685 20.054 53.260 1.00 49.38 38 ALA B N 1
ATOM 1502 C CA . ALA D 3 39 ? 11.622 18.706 53.819 1.00 48.42 38 ALA B CA 1
ATOM 1503 C C . ALA D 3 39 ? 12.723 17.808 53.258 1.00 45.57 38 ALA B C 1
ATOM 1504 O O . ALA D 3 39 ? 12.696 16.598 53.488 1.00 42.02 38 ALA B O 1
ATOM 1506 N N . ALA D 3 40 ? 13.743 18.421 52.641 1.00 44.41 39 ALA B N 1
ATOM 1507 C CA . ALA D 3 40 ? 14.856 17.676 52.046 1.00 42.58 39 ALA B CA 1
ATOM 1508 C C . ALA D 3 40 ? 15.874 18.416 51.215 1.00 41.47 39 ALA B C 1
ATOM 1509 O O . ALA D 3 40 ? 15.600 18.880 50.106 1.00 38.35 39 ALA B O 1
ATOM 1511 N N . PRO D 3 41 ? 17.123 18.351 51.655 1.00 41.54 40 PRO B N 1
ATOM 1512 C CA . PRO D 3 41 ? 18.109 19.036 50.846 1.00 39.23 40 PRO B CA 1
ATOM 1513 C C . PRO D 3 41 ? 18.566 17.908 49.924 1.00 41.38 40 PRO B C 1
ATOM 1514 O O . PRO D 3 41 ? 19.270 16.986 50.355 1.00 42.27 40 PRO B O 1
ATOM 1518 N N . SER D 3 42 ? 17.983 17.849 48.733 1.00 39.68 41 SER B N 1
ATOM 1519 C CA . SER D 3 42 ? 18.400 16.819 47.785 1.00 37.96 41 SER B CA 1
ATOM 1520 C C . SER D 3 42 ? 17.820 17.042 46.382 1.00 34.27 41 SER B C 1
ATOM 1521 O O . SER D 3 42 ? 18.572 17.145 45.408 1.00 30.52 41 SER B O 1
ATOM 1524 N N . LYS D 3 43 ? 16.498 17.044 46.254 1.00 27.55 42 LYS B N 1
ATOM 1525 C CA . LYS D 3 43 ? 15.916 17.371 44.978 1.00 26.47 42 LYS B CA 1
ATOM 1526 C C . LYS D 3 43 ? 14.884 18.521 45.068 1.00 26.23 42 LYS B C 1
ATOM 1527 O O . LYS D 3 43 ? 15.238 19.648 45.415 1.00 24.23 42 LYS B O 1
ATOM 1533 N N . ALA D 3 44 ? 13.651 18.234 44.637 1.00 28.32 43 ALA B N 1
ATOM 1534 C CA . ALA D 3 44 ? 12.453 19.089 44.728 1.00 34.88 43 ALA B CA 1
ATOM 1535 C C . ALA D 3 44 ? 12.448 20.486 45.393 1.00 36.16 43 ALA B C 1
ATOM 1536 O O . ALA D 3 44 ? 12.360 21.516 44.724 1.00 31.07 43 ALA B O 1
ATOM 1538 N N . THR D 3 45 ? 12.509 20.473 46.731 1.00 40.44 44 THR B N 1
ATOM 1539 C CA . THR D 3 45 ? 12.502 21.672 47.584 1.00 41.32 44 THR B CA 1
ATOM 1540 C C . THR D 3 45 ? 13.573 22.624 47.137 1.00 38.48 44 THR B C 1
ATOM 1541 O O . THR D 3 45 ? 13.288 23.754 46.760 1.00 37.60 44 THR B O 1
ATOM 1545 N N . THR D 3 46 ? 14.810 22.144 47.218 1.00 35.00 45 THR B N 1
ATOM 1546 C CA . THR D 3 46 ? 15.981 22.883 46.805 1.00 30.67 45 THR B CA 1
ATOM 1547 C C . THR D 3 46 ? 15.667 23.506 45.454 1.00 30.59 45 THR B C 1
ATOM 1548 O O . THR D 3 46 ? 15.866 24.691 45.253 1.00 31.90 45 THR B O 1
ATOM 1552 N N . VAL D 3 47 ? 15.047 22.731 44.576 1.00 31.09 46 VAL B N 1
ATOM 1553 C CA . VAL D 3 47 ? 14.712 23.227 43.252 1.00 30.70 46 VAL B CA 1
ATOM 1554 C C . VAL D 3 47 ? 13.567 24.241 43.293 1.00 28.30 46 VAL B C 1
ATOM 1555 O O . VAL D 3 47 ? 13.529 25.162 42.482 1.00 22.87 46 VAL B O 1
ATOM 1559 N N . GLU D 3 48 ? 12.656 24.092 44.258 1.00 28.65 47 GLU B N 1
ATOM 1560 C CA . GLU D 3 48 ? 11.550 25.035 44.409 1.00 24.29 47 GLU B CA 1
ATOM 1561 C C . GLU D 3 48 ? 12.195 26.383 44.661 1.00 19.98 47 GLU B C 1
ATOM 1562 O O . GLU D 3 48 ? 11.964 27.325 43.910 1.00 14.16 47 GLU B O 1
ATOM 1568 N N . ALA D 3 49 ? 13.086 26.434 45.651 1.00 23.00 48 ALA B N 1
ATOM 1569 C CA . ALA D 3 49 ? 13.812 27.671 45.988 1.00 28.01 48 ALA B CA 1
ATOM 1570 C C . ALA D 3 49 ? 14.864 27.995 44.915 1.00 26.87 48 ALA B C 1
ATOM 1571 O O . ALA D 3 49 ? 15.251 29.155 44.730 1.00 21.38 48 ALA B O 1
ATOM 1573 N N . ALA D 3 50 ? 15.267 26.964 44.175 1.00 28.65 49 ALA B N 1
ATOM 1574 C CA . ALA D 3 50 ? 16.257 27.104 43.116 1.00 30.33 49 ALA B CA 1
ATOM 1575 C C . ALA D 3 50 ? 15.679 27.984 42.020 1.00 30.14 49 ALA B C 1
ATOM 1576 O O . ALA D 3 50 ? 16.401 28.717 41.341 1.00 28.36 49 ALA B O 1
ATOM 1578 N N . CYS D 3 51 ? 14.373 27.863 41.819 1.00 29.02 50 CYS B N 1
ATOM 1579 C CA . CYS D 3 51 ? 13.708 28.674 40.833 1.00 30.12 50 CYS B CA 1
ATOM 1580 C C . CYS D 3 51 ? 13.495 30.044 41.443 1.00 31.99 50 CYS B C 1
ATOM 1581 O O . CYS D 3 51 ? 13.499 31.054 40.744 1.00 32.16 50 CYS B O 1
ATOM 1584 N N . ARG D 3 52 ? 13.405 30.068 42.769 1.00 30.75 51 ARG B N 1
ATOM 1585 C CA . ARG D 3 52 ? 13.194 31.296 43.518 1.00 26.38 51 ARG B CA 1
ATOM 1586 C C . ARG D 3 52 ? 14.263 32.369 43.350 1.00 25.05 51 ARG B C 1
ATOM 1587 O O . ARG D 3 52 ? 13.948 33.406 42.791 1.00 21.21 51 ARG B O 1
ATOM 1595 N N . TYR D 3 53 ? 15.512 32.137 43.786 1.00 21.56 52 TYR B N 1
ATOM 1596 C CA . TYR D 3 53 ? 16.583 33.147 43.619 1.00 13.33 52 TYR B CA 1
ATOM 1597 C C . TYR D 3 53 ? 16.501 33.735 42.211 1.00 13.67 52 TYR B C 1
ATOM 1598 O O . TYR D 3 53 ? 16.870 34.869 41.969 1.00 5.80 52 TYR B O 1
ATOM 1607 N N . ILE D 3 54 ? 16.036 32.935 41.268 1.00 17.64 53 ILE B N 1
ATOM 1608 C CA . ILE D 3 54 ? 15.903 33.441 39.919 1.00 23.83 53 ILE B CA 1
ATOM 1609 C C . ILE D 3 54 ? 14.650 34.292 39.985 1.00 30.23 53 ILE B C 1
ATOM 1610 O O . ILE D 3 54 ? 14.687 35.464 39.634 1.00 29.93 53 ILE B O 1
ATOM 1615 N N . ARG D 3 55 ? 13.569 33.694 40.499 1.00 30.26 54 ARG B N 1
ATOM 1616 C CA . ARG D 3 55 ? 12.266 34.344 40.609 1.00 32.07 54 ARG B CA 1
ATOM 1617 C C . ARG D 3 55 ? 12.435 35.750 41.173 1.00 28.53 54 ARG B C 1
ATOM 1618 O O . ARG D 3 55 ? 11.771 36.683 40.704 1.00 27.44 54 ARG B O 1
ATOM 1626 N N . HIS D 3 56 ? 13.352 35.923 42.132 1.00 23.92 55 HIS B N 1
ATOM 1627 C CA . HIS D 3 56 ? 13.596 37.263 42.665 1.00 22.80 55 HIS B CA 1
ATOM 1628 C C . HIS D 3 56 ? 14.199 37.958 41.483 1.00 24.42 55 HIS B C 1
ATOM 1629 O O . HIS D 3 56 ? 13.678 38.958 40.994 1.00 25.37 55 HIS B O 1
ATOM 1636 N N . LEU D 3 57 ? 15.311 37.369 41.041 1.00 18.54 56 LEU B N 1
ATOM 1637 C CA . LEU D 3 57 ? 16.115 37.869 39.965 1.00 13.36 56 LEU B CA 1
ATOM 1638 C C . LEU D 3 57 ? 15.402 38.295 38.697 1.00 18.01 56 LEU B C 1
ATOM 1639 O O . LEU D 3 57 ? 15.778 39.314 38.091 1.00 9.56 56 LEU B O 1
ATOM 1644 N N . GLN D 3 58 ? 14.302 37.630 38.354 1.00 20.74 57 GLN B N 1
ATOM 1645 C CA . GLN D 3 58 ? 13.607 38.024 37.137 1.00 26.08 57 GLN B CA 1
ATOM 1646 C C . GLN D 3 58 ? 12.787 39.328 37.245 1.00 30.38 57 GLN B C 1
ATOM 1647 O O . GLN D 3 58 ? 12.068 39.686 36.291 1.00 31.26 57 GLN B O 1
ATOM 1653 N N . GLN D 3 59 ? 12.966 40.047 38.378 1.00 36.18 58 GLN B N 1
ATOM 1654 C CA . GLN D 3 59 ? 12.344 41.375 38.690 1.00 38.00 58 GLN B CA 1
ATOM 1655 C C . GLN D 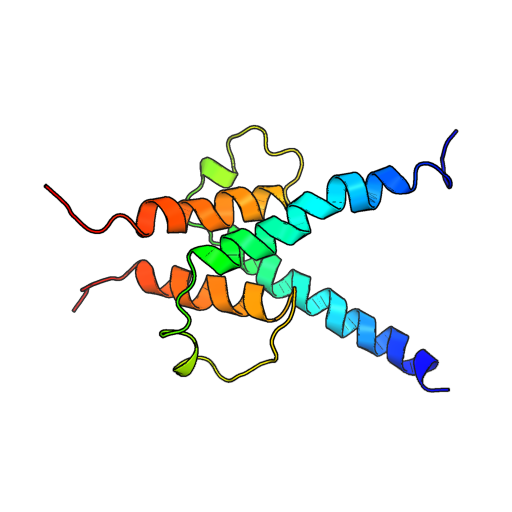3 59 ? 12.876 42.422 37.683 1.00 34.64 58 GLN B C 1
ATOM 1656 O O . GLN D 3 59 ? 13.977 42.983 37.865 1.00 30.10 58 GLN B O 1
ATOM 1662 N N . ASN D 3 60 ? 12.079 42.748 36.675 1.00 30.38 59 ASN B N 1
ATOM 1663 C CA . ASN D 3 60 ? 12.574 43.673 35.677 1.00 30.79 59 ASN B CA 1
ATOM 1664 C C . ASN D 3 60 ? 11.817 44.959 35.409 1.00 33.86 59 ASN B C 1
ATOM 1665 O O . ASN D 3 60 ? 11.318 45.198 34.301 1.00 37.07 59 ASN B O 1
ATOM 1670 N N . GLY D 3 61 ? 11.793 45.807 36.429 1.00 37.15 60 GLY B N 1
ATOM 1671 C CA . GLY D 3 61 ? 11.139 47.097 36.343 1.00 35.46 60 GLY B CA 1
ATOM 1672 C C . GLY D 3 61 ? 11.322 47.787 37.681 1.00 37.84 60 GLY B C 1
ATOM 1673 O O . GLY D 3 61 ? 10.397 47.807 38.504 1.00 37.82 60 GLY B O 1
ATOM 1674 N N . SER D 3 62 ? 12.531 48.287 37.957 1.00 35.03 61 SER B N 1
ATOM 1675 C CA . SER D 3 62 ? 12.717 48.957 39.229 1.00 25.13 61 SER B CA 1
ATOM 1676 C C . SER D 3 62 ? 12.201 50.368 39.141 1.00 21.85 61 SER B C 1
ATOM 1677 O O . SER D 3 62 ? 12.446 51.115 38.189 1.00 18.19 61 SER B O 1
ATOM 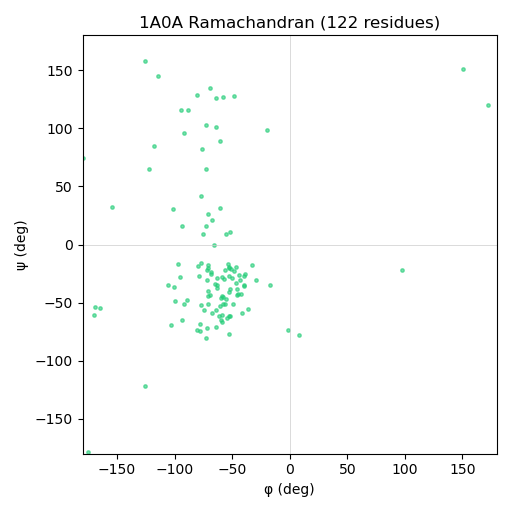1680 N N . THR D 3 63 ? 11.378 50.658 40.121 1.00 21.81 62 THR B N 1
ATOM 1681 C CA . THR D 3 63 ? 10.754 51.933 40.272 1.00 22.27 62 THR B CA 1
ATOM 1682 C C . THR D 3 63 ? 11.831 53.019 40.557 1.00 23.43 62 THR B C 1
ATOM 1683 O O . THR D 3 63 ? 12.024 53.872 39.666 1.00 26.53 62 THR B O 1
#

Nearest PDB structures (foldseek):
  1a0a-assembly1_A  TM=1.016E+00  e=3.172E-09  Saccharomyces cerevisiae
  1a0a-assembly1_B  TM=1.016E+00  e=1.872E-10  Saccharomyces cerevisiae

Radius of gyration: 16.68 Å; Cα contacts (8 Å, |Δi|>4): 96; chains: 2; bounding box: 29×59×35 Å

B-factor: mean 28.42, std 12.69, range [2.0, 69.13]

Solvent-accessible surface area: 9467 Å² total; per-residue (Å²): 178,140,174,99,66,88,139,138,46,81,95,51,129,89,70,128,18,29,69,2,5,96,100,5,51,71,32,31,33,84,168,24,62,176,109,27,133,107,62,56,144,46,119,14,8,30,0,54,9,1,17,141,26,6,133,99,29,72,148,112,57,68,194,177,140,125,110,27,85,146,146,46,96,121,50,139,131,67,68,19,50,84,20,5,113,52,7,15,39,99,7,41,6,129,114,57,122,125,92,139,54,95,38,123,68,75,18,26,10,0,50,2,0,9,80,34,2,146,91,40,52,122,148,69,119,196

Sequence (126 aa):
MKRESHKHAEQARRNRLAVALHELASLIPAEWKQQNVSAAPSKATTVEAACRYIRHLQQNGSTMKRESHKHAEQARRNRLAVALHELASLIPAEWKQQNVSAAPSKATTVEAACRYIRHLQQNGST

Foldseek 3Di:
DCPPVCVCVCVVVCVCLQCVLVVLVVPADPVCCVVPDDPDPDSVSCVVVSCVVVVPVVPPPPD/DCVVVVCVVVVVVVCVVFVVQVVQLVPLVPCCLVPDPDPDDGHPSSVVCSVVSVVVVVDPDDD

Secondary structure (DSSP, 8-state):
--TTGGGGGTHHHHHHHHHHHHHHHHTS-HHHHTSSPP--S-TTHHHHHHHHHHHHHHT-S--/-THHHHHHHHHHHHHHHHHHHHHHHTT-S-GGGTSSS---SSSHHHHHHHHHHHHHHT-----